Protein AF-D6XXF6-F1 (afdb_monomer)

Nearest PDB structures (foldseek):
  3ja6-assembly1_H  TM=4.558E-01  e=3.698E+00  Escherichia coli
  5gox-assembly1_B  TM=2.975E-01  e=4.922E+00  Homo sapiens

Secondary structure (DSSP, 8-state):
-HHHHHHHHHHHHHHHHHHHHHHHHHHHHHHHHHHTTGGGGGTT-HHHHHHHHHHHHHHHHHHHHHHIIIII-SSSGGGGT--PPPHHHHHHHHHHHHHHHHHHHHHHHHHHHHH-

pLDDT: mean 86.95, std 8.61, range [58.47, 96.62]

Mean predicted aligned error: 5.63 Å

Solvent-accessible surface area (backbone atoms only — not comparable to full-atom values): 6266 Å² total; per-residue (Å²): 110,72,66,58,54,42,42,52,52,51,50,51,50,52,51,51,52,51,48,52,51,50,51,57,45,48,54,54,50,50,56,56,34,55,75,67,61,35,74,63,59,40,64,97,34,66,68,60,49,51,51,30,53,49,29,37,52,54,12,52,51,38,44,51,51,50,45,39,44,65,69,66,58,79,74,58,64,62,52,80,80,52,69,60,69,55,70,68,59,45,52,50,41,45,49,52,16,51,47,30,36,51,50,22,49,50,54,51,52,50,34,45,72,76,72,108

Radius of gyration: 17.66 Å; Cα contacts (8 Å, |Δi|>4): 77; chains: 1; bounding box: 37×26×56 Å

Sequence (116 aa):
MKDTVLFTVELLRIILILFAALVGYSLLNTFVMDFFGGLDVFEGNDFFRTWFFLLQTLGILGLVTVLYRNKLKKSGWMAKYQGPLQARTVWWIVRISLAAIVASYGIFFGLVVFSG

Organism: Bacillus selenitireducens (strain ATCC 700615 / DSM 15326 / MLS10) (NCBI:txid439292)

Foldseek 3Di:
DVQVVLVVVLVVVLVVLLVVLVVVVVVVVQVVQVVLPHPCLCVPPVVLVVLLVVLQSLLSVLVSVLCCQAPVPPDTDCCVVHHHDDPVVSVVSNVSSVVSNVVSVVSSVVSSVVVD

Structure (mmCIF, N/CA/C/O backbone):
data_AF-D6XXF6-F1
#
_entry.id   AF-D6XXF6-F1
#
loop_
_atom_site.group_PDB
_atom_site.id
_atom_site.type_symbol
_atom_site.label_atom_id
_atom_site.label_alt_id
_atom_site.label_comp_id
_atom_site.label_asym_id
_atom_site.label_entity_id
_atom_site.label_seq_id
_at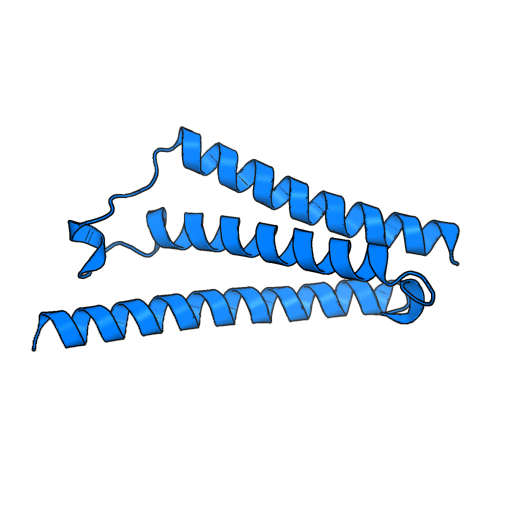om_site.pdbx_PDB_ins_code
_atom_site.Cartn_x
_atom_site.Cartn_y
_atom_site.Cartn_z
_atom_site.occupancy
_atom_site.B_iso_or_equiv
_atom_site.auth_seq_id
_atom_site.auth_comp_id
_atom_site.auth_asym_id
_atom_site.auth_atom_id
_atom_site.pdbx_PDB_model_num
ATOM 1 N N . MET A 1 1 ? -6.636 -10.321 33.139 1.00 61.69 1 MET A N 1
ATOM 2 C CA . MET A 1 1 ? -6.793 -11.474 32.218 1.00 61.69 1 MET A CA 1
ATOM 3 C C . MET A 1 1 ? -7.780 -11.205 31.082 1.00 61.69 1 MET A C 1
ATOM 5 O O . MET A 1 1 ? -7.395 -11.407 29.941 1.00 61.69 1 MET A O 1
ATOM 9 N N . LYS A 1 2 ? -9.010 -10.719 31.340 1.00 69.00 2 LYS A N 1
ATOM 10 C CA . LY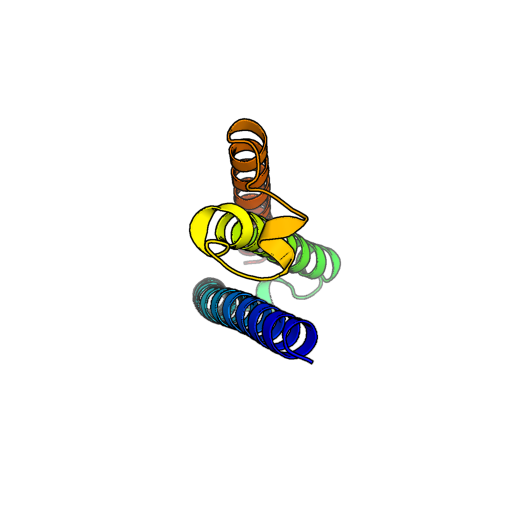S A 1 2 ? -9.990 -10.415 30.270 1.00 69.00 2 LYS A CA 1
ATOM 11 C C . LYS A 1 2 ? -9.475 -9.399 29.234 1.00 69.00 2 LYS A C 1
ATOM 13 O O . LYS A 1 2 ? -9.640 -9.626 28.041 1.00 69.00 2 LYS A O 1
ATOM 18 N N . ASP A 1 3 ? -8.790 -8.343 29.676 1.00 71.94 3 ASP A N 1
ATOM 19 C CA . ASP A 1 3 ? -8.235 -7.326 28.768 1.00 71.94 3 ASP A CA 1
ATOM 20 C C . ASP A 1 3 ? -7.067 -7.847 27.921 1.00 71.94 3 ASP A C 1
ATOM 22 O O . ASP A 1 3 ? -6.965 -7.507 26.749 1.00 71.94 3 ASP A O 1
ATOM 26 N N . THR A 1 4 ? -6.232 -8.733 28.475 1.00 80.06 4 THR A N 1
ATOM 27 C CA . THR A 1 4 ? -5.127 -9.373 27.745 1.00 80.06 4 THR A CA 1
ATOM 28 C C . THR A 1 4 ? -5.653 -10.234 26.599 1.00 80.06 4 THR A C 1
ATOM 30 O O . THR A 1 4 ? -5.166 -10.125 25.483 1.00 80.06 4 THR A O 1
ATOM 33 N N . VAL A 1 5 ? -6.696 -11.036 26.845 1.00 83.06 5 VAL A N 1
ATOM 34 C CA . VAL A 1 5 ? -7.316 -11.881 25.810 1.00 83.06 5 VAL A CA 1
ATOM 35 C C . VAL A 1 5 ? -7.975 -11.025 24.725 1.00 83.06 5 VAL A C 1
ATOM 37 O O . VAL A 1 5 ? -7.786 -11.289 23.540 1.00 83.06 5 VAL A O 1
ATOM 40 N N . LEU A 1 6 ? -8.700 -9.967 25.108 1.00 80.50 6 LEU A N 1
ATOM 41 C CA . LEU A 1 6 ? -9.299 -9.020 24.158 1.00 80.50 6 LEU A CA 1
ATOM 42 C C . LEU A 1 6 ? -8.241 -8.330 23.289 1.00 80.50 6 LEU A C 1
ATOM 44 O O . LEU A 1 6 ? -8.428 -8.219 22.078 1.00 80.50 6 LEU A O 1
ATOM 48 N N . PHE A 1 7 ? -7.127 -7.912 23.892 1.00 81.19 7 PHE A N 1
ATOM 49 C CA . PHE A 1 7 ? -6.001 -7.320 23.178 1.00 81.19 7 PHE A CA 1
ATOM 50 C C . PHE A 1 7 ? -5.363 -8.310 22.195 1.00 81.19 7 PHE A C 1
ATOM 52 O O . PHE A 1 7 ? -5.184 -7.975 21.026 1.00 81.19 7 PHE A O 1
ATOM 59 N N . THR A 1 8 ? -5.070 -9.540 22.629 1.00 85.69 8 THR A N 1
ATOM 60 C CA . THR A 1 8 ? -4.477 -10.571 21.763 1.00 85.69 8 THR A CA 1
ATOM 61 C C . THR A 1 8 ? -5.379 -10.894 20.571 1.00 85.69 8 THR A C 1
ATOM 63 O O . THR A 1 8 ? -4.889 -11.015 19.450 1.00 85.69 8 THR A O 1
ATOM 66 N N . VAL A 1 9 ? -6.696 -10.977 20.777 1.00 86.81 9 VAL A N 1
ATOM 67 C CA . VAL A 1 9 ? -7.662 -11.218 19.693 1.00 86.81 9 VAL A CA 1
ATOM 68 C C . VAL A 1 9 ? -7.732 -10.035 18.720 1.00 86.81 9 VAL A C 1
ATOM 70 O O . VAL A 1 9 ? -7.778 -10.250 17.508 1.00 86.81 9 VAL A O 1
ATOM 73 N N . GLU A 1 10 ? -7.722 -8.791 19.211 1.00 82.69 10 GLU A N 1
ATOM 74 C CA . GLU A 1 10 ? -7.657 -7.605 18.341 1.00 82.69 10 GLU A CA 1
ATOM 75 C C . GLU A 1 10 ? -6.361 -7.567 17.528 1.00 82.69 10 GLU A C 1
ATOM 77 O O . GLU A 1 10 ? -6.405 -7.311 16.324 1.00 82.69 10 GLU A O 1
ATOM 82 N N . LEU A 1 11 ? -5.222 -7.859 18.159 1.00 85.06 11 LEU A N 1
ATOM 83 C CA . LEU A 1 11 ? -3.927 -7.899 17.490 1.00 85.06 11 LEU A CA 1
ATOM 84 C C . LEU A 1 11 ? -3.908 -8.967 16.391 1.00 85.06 11 LEU A C 1
ATOM 86 O O . LEU A 1 11 ? -3.546 -8.664 15.255 1.00 85.06 11 LEU A O 1
ATOM 90 N N . LEU A 1 12 ? -4.371 -10.183 16.697 1.00 89.31 12 LEU A N 1
ATOM 91 C CA . LEU A 1 12 ? -4.489 -11.264 15.717 1.00 89.31 12 LEU A CA 1
ATOM 92 C C . LEU A 1 12 ? -5.378 -10.845 14.540 1.00 89.31 12 LEU A C 1
ATOM 94 O O . LEU A 1 12 ? -5.030 -11.073 13.385 1.00 89.31 12 LEU A O 1
ATOM 98 N N . ARG A 1 13 ? -6.506 -10.179 14.814 1.00 86.62 13 ARG A N 1
ATOM 99 C CA . ARG A 1 13 ? -7.406 -9.671 13.773 1.00 86.62 13 ARG A CA 1
ATOM 100 C C . ARG A 1 13 ? -6.709 -8.646 12.876 1.00 86.62 13 ARG A C 1
ATOM 102 O O . ARG A 1 13 ? -6.838 -8.750 11.660 1.00 86.62 13 ARG A O 1
ATOM 109 N N . ILE A 1 14 ? -5.979 -7.682 13.446 1.00 85.75 14 ILE A N 1
ATOM 110 C CA . ILE A 1 14 ? -5.200 -6.694 12.675 1.00 85.75 14 ILE A CA 1
ATOM 111 C C . ILE A 1 14 ? -4.186 -7.403 11.780 1.00 85.75 14 ILE A C 1
ATOM 113 O O . ILE A 1 14 ? -4.126 -7.111 10.587 1.00 85.75 14 ILE A O 1
ATOM 117 N N . ILE A 1 15 ? -3.428 -8.344 12.349 1.00 88.50 15 ILE A N 1
ATOM 118 C CA . ILE A 1 15 ? -2.413 -9.112 11.625 1.00 88.50 15 ILE A CA 1
ATOM 119 C C . ILE A 1 15 ? -3.055 -9.878 10.468 1.00 88.50 15 ILE A C 1
ATOM 121 O O . ILE A 1 15 ? -2.554 -9.801 9.354 1.00 88.50 15 ILE A O 1
ATOM 125 N N . LEU A 1 16 ? -4.187 -10.550 10.690 1.00 90.31 16 LEU A N 1
ATOM 126 C CA . LEU A 1 16 ? -4.889 -11.293 9.641 1.00 90.31 16 LEU A CA 1
ATOM 127 C C . LEU A 1 16 ? -5.437 -10.384 8.534 1.00 90.31 16 LEU A C 1
ATOM 129 O O . LEU A 1 16 ? -5.351 -10.743 7.364 1.00 90.31 16 LEU A O 1
ATOM 133 N N . ILE A 1 17 ? -5.971 -9.207 8.874 1.00 88.50 17 ILE A N 1
ATOM 134 C CA . ILE A 1 17 ? -6.447 -8.234 7.876 1.00 88.50 17 ILE A CA 1
ATOM 135 C C . ILE A 1 17 ? -5.277 -7.702 7.049 1.00 88.50 17 ILE A C 1
ATOM 137 O O . ILE A 1 17 ? -5.375 -7.643 5.826 1.00 88.50 17 ILE A O 1
ATOM 141 N N . LEU A 1 18 ? -4.177 -7.322 7.707 1.00 88.31 18 LEU A N 1
ATOM 142 C CA . LEU A 1 18 ? -2.959 -6.880 7.031 1.00 88.31 18 LEU A CA 1
ATOM 143 C C . LEU A 1 18 ? -2.410 -7.983 6.134 1.00 88.31 18 LEU A C 1
ATOM 145 O O . LEU A 1 18 ? -2.121 -7.723 4.974 1.00 88.31 18 LEU A O 1
ATOM 149 N N . PHE A 1 19 ? -2.324 -9.210 6.642 1.00 90.75 19 PHE A N 1
ATOM 150 C CA . PHE A 1 19 ? -1.860 -10.364 5.886 1.00 90.75 19 PHE A CA 1
ATOM 151 C C . PHE A 1 19 ? -2.734 -10.610 4.654 1.00 90.75 19 PHE A C 1
ATOM 153 O O . PHE A 1 19 ? -2.213 -10.661 3.547 1.00 90.75 19 PHE A O 1
ATOM 160 N N . ALA A 1 20 ? -4.058 -10.676 4.811 1.00 91.06 20 ALA A N 1
ATOM 161 C CA . ALA A 1 20 ? -4.977 -10.872 3.692 1.00 91.06 20 ALA A CA 1
ATOM 162 C C . ALA A 1 20 ? -4.884 -9.739 2.655 1.00 91.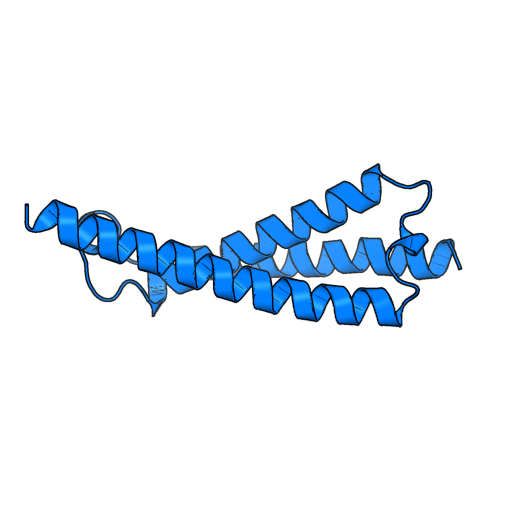06 20 ALA A C 1
ATOM 164 O O . ALA A 1 20 ? -4.883 -10.005 1.454 1.00 91.06 20 ALA A O 1
ATOM 165 N N . ALA A 1 21 ? -4.764 -8.485 3.105 1.00 89.69 21 ALA A N 1
ATOM 166 C CA . ALA A 1 21 ? -4.602 -7.338 2.218 1.00 89.69 21 ALA A CA 1
ATOM 167 C C . ALA A 1 21 ? -3.270 -7.383 1.457 1.00 89.69 21 ALA A C 1
ATOM 169 O O . ALA A 1 21 ? -3.259 -7.159 0.251 1.00 89.69 21 ALA A O 1
ATOM 170 N N . LEU A 1 22 ? -2.166 -7.703 2.137 1.00 89.31 22 LEU A N 1
ATOM 171 C CA . LEU A 1 22 ? -0.840 -7.812 1.530 1.00 89.31 22 LEU A CA 1
ATOM 172 C C . LEU A 1 22 ? -0.741 -9.005 0.578 1.00 89.31 22 LEU A C 1
ATOM 174 O O . LEU A 1 22 ? -0.151 -8.865 -0.484 1.00 89.31 22 LEU A O 1
ATOM 178 N N . VAL A 1 23 ? -1.344 -10.149 0.910 1.00 91.50 23 VAL A N 1
ATOM 179 C CA . VAL A 1 23 ? -1.396 -11.318 0.019 1.00 91.50 23 VAL A CA 1
ATOM 180 C C . VAL A 1 23 ? -2.231 -11.010 -1.216 1.00 91.50 23 VAL A C 1
ATOM 182 O O . VAL A 1 23 ? -1.749 -11.191 -2.331 1.00 91.50 23 VAL A O 1
ATOM 185 N N . GLY A 1 24 ? -3.454 -10.498 -1.041 1.00 90.62 24 GLY A N 1
ATOM 186 C CA . GLY A 1 24 ? -4.308 -10.128 -2.171 1.00 90.62 24 GLY A CA 1
ATOM 187 C C . GLY A 1 24 ? -3.637 -9.088 -3.068 1.00 90.62 24 GLY A C 1
ATOM 188 O O . GLY A 1 24 ? -3.663 -9.206 -4.290 1.00 90.62 24 GLY A O 1
ATOM 189 N N . TYR A 1 25 ? -2.957 -8.120 -2.455 1.00 89.50 25 TYR A N 1
ATOM 190 C CA . TYR A 1 25 ? -2.146 -7.153 -3.172 1.00 89.50 25 TYR A CA 1
ATOM 191 C C . TYR A 1 25 ? -0.971 -7.792 -3.917 1.00 89.50 25 TYR A C 1
ATOM 193 O O . TYR A 1 25 ? -0.776 -7.505 -5.091 1.00 89.50 25 TYR A O 1
ATOM 201 N N . SER A 1 26 ? -0.194 -8.650 -3.253 1.00 88.88 26 SER A N 1
ATOM 202 C CA . SER A 1 26 ? 0.969 -9.308 -3.846 1.00 88.88 26 SER A CA 1
ATOM 203 C C . SER A 1 26 ? 0.568 -10.118 -5.069 1.00 88.88 26 SER A C 1
ATOM 205 O O . SER A 1 26 ? 1.253 -10.034 -6.078 1.00 88.88 26 SER A O 1
ATOM 207 N N . LEU A 1 27 ? -0.551 -10.845 -5.004 1.00 92.50 27 LEU A N 1
ATOM 208 C CA . LEU A 1 27 ? -1.070 -11.599 -6.143 1.00 92.50 27 LEU A CA 1
ATOM 209 C C . LEU A 1 27 ? -1.394 -10.670 -7.316 1.00 92.50 27 LEU A C 1
ATOM 211 O O . LEU A 1 27 ? -0.921 -10.907 -8.422 1.00 92.50 27 LEU A O 1
ATOM 215 N N . LEU A 1 28 ? -2.143 -9.588 -7.074 1.00 89.50 28 LEU A N 1
ATOM 216 C CA . LEU A 1 28 ? -2.449 -8.597 -8.113 1.00 89.50 28 LEU A CA 1
ATOM 217 C C . LEU A 1 28 ? -1.177 -7.981 -8.706 1.00 89.50 28 LEU A C 1
ATOM 219 O O . LEU A 1 28 ? -1.067 -7.861 -9.921 1.00 89.50 28 LEU A O 1
ATOM 223 N N . ASN A 1 29 ? -0.217 -7.617 -7.857 1.00 89.50 29 ASN A N 1
ATOM 224 C CA . ASN A 1 29 ? 1.036 -6.996 -8.273 1.00 89.50 29 ASN A CA 1
ATOM 225 C C . ASN A 1 29 ? 1.883 -7.953 -9.122 1.00 89.50 29 ASN A C 1
ATOM 227 O O . ASN A 1 29 ? 2.398 -7.542 -10.154 1.00 89.50 29 ASN A O 1
ATOM 231 N N . THR A 1 30 ? 1.971 -9.229 -8.732 1.00 90.06 30 THR A N 1
ATOM 232 C CA . THR A 1 30 ? 2.645 -10.273 -9.516 1.00 90.06 30 THR A CA 1
ATOM 233 C C . THR A 1 30 ? 1.989 -10.441 -10.882 1.00 90.06 30 THR A C 1
ATOM 235 O O . THR A 1 30 ? 2.689 -10.377 -11.885 1.00 90.06 30 THR A O 1
ATOM 238 N N . PHE A 1 31 ? 0.656 -10.545 -10.954 1.00 91.12 31 PHE A N 1
ATOM 239 C CA . PHE A 1 31 ? -0.039 -10.645 -12.244 1.00 91.12 31 PHE A CA 1
ATOM 240 C C . PHE A 1 31 ? 0.225 -9.443 -13.155 1.00 91.12 31 PHE A C 1
ATOM 242 O O . PHE A 1 31 ? 0.412 -9.617 -14.357 1.00 91.12 31 PHE A O 1
ATOM 249 N N . VAL A 1 32 ? 0.238 -8.227 -12.599 1.00 88.31 32 VAL A N 1
ATOM 250 C CA . VAL A 1 32 ? 0.549 -7.019 -13.373 1.00 88.31 32 VAL A CA 1
ATOM 251 C C . VAL A 1 32 ? 1.998 -7.049 -13.854 1.00 88.31 32 VAL A C 1
ATOM 253 O O . VAL A 1 32 ? 2.236 -6.811 -15.031 1.00 88.31 32 VAL A O 1
ATOM 256 N N . MET A 1 33 ? 2.961 -7.361 -12.986 1.00 89.44 33 MET A N 1
ATOM 257 C CA . MET A 1 33 ? 4.372 -7.416 -13.376 1.00 89.44 33 MET A CA 1
ATOM 258 C C . MET A 1 33 ? 4.631 -8.450 -14.464 1.00 89.44 33 MET A C 1
ATOM 260 O O . MET A 1 33 ? 5.223 -8.111 -15.484 1.00 89.44 33 MET A O 1
ATOM 264 N N . ASP A 1 34 ? 4.159 -9.681 -14.271 1.00 89.56 34 ASP A N 1
ATOM 265 C CA . ASP A 1 34 ? 4.394 -10.787 -15.202 1.00 89.56 34 ASP A CA 1
ATOM 266 C C . ASP A 1 34 ? 3.833 -10.479 -16.595 1.00 89.56 34 ASP A C 1
ATOM 268 O O . ASP A 1 34 ? 4.443 -10.825 -17.604 1.00 89.56 34 ASP A O 1
ATOM 272 N N . PHE A 1 35 ? 2.709 -9.759 -16.668 1.00 88.56 35 PHE A N 1
ATOM 273 C CA . PHE A 1 35 ? 2.121 -9.335 -17.939 1.00 88.56 35 PHE A CA 1
ATOM 274 C C . PHE A 1 35 ? 3.010 -8.355 -18.728 1.00 88.56 35 PHE A C 1
ATOM 276 O O . PHE A 1 35 ? 2.957 -8.339 -19.956 1.00 88.56 35 PHE A O 1
ATOM 283 N N . PHE A 1 36 ? 3.831 -7.550 -18.048 1.00 87.19 36 PHE A N 1
ATOM 284 C CA . PHE A 1 36 ? 4.660 -6.500 -18.655 1.00 87.19 36 PHE A CA 1
ATOM 285 C C . PHE A 1 36 ? 6.163 -6.833 -18.699 1.00 87.19 36 PHE A C 1
ATOM 287 O O . PHE A 1 36 ? 6.975 -5.931 -18.881 1.00 87.19 36 PHE A O 1
ATOM 294 N N . GLY A 1 37 ? 6.543 -8.108 -18.558 1.00 81.50 37 GLY A N 1
ATOM 295 C CA . GLY A 1 37 ? 7.947 -8.546 -18.642 1.00 81.50 37 GLY A CA 1
ATOM 296 C C . GLY A 1 37 ? 8.601 -8.879 -17.297 1.00 81.50 37 GLY A C 1
ATOM 297 O O . GLY A 1 37 ? 9.798 -9.132 -17.242 1.00 81.50 37 GLY A O 1
ATOM 298 N N . GLY A 1 38 ? 7.826 -8.920 -16.213 1.00 85.62 38 GLY A N 1
ATOM 299 C CA . GLY A 1 38 ? 8.273 -9.413 -14.913 1.00 85.62 38 GLY A CA 1
ATOM 300 C C . GLY A 1 38 ? 9.192 -8.451 -14.158 1.00 85.62 38 GLY A C 1
ATOM 301 O O . GLY A 1 38 ? 9.149 -7.231 -14.323 1.00 85.62 38 GLY A O 1
ATOM 302 N N . LEU A 1 39 ? 10.013 -9.012 -13.265 1.00 83.25 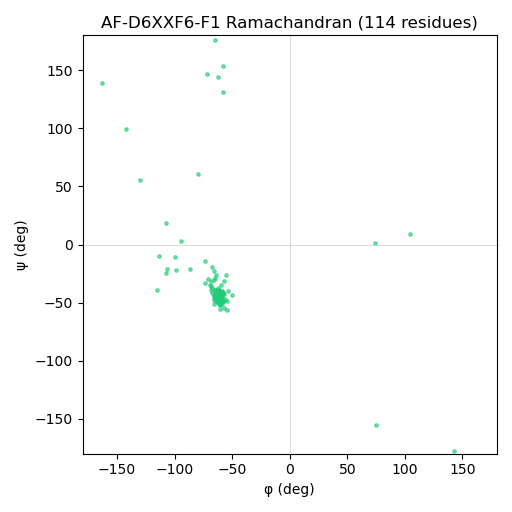39 LEU A N 1
ATOM 303 C CA . LEU A 1 39 ? 10.974 -8.243 -12.465 1.00 83.25 39 LEU A CA 1
ATOM 304 C C . LEU A 1 39 ? 12.185 -7.761 -13.271 1.00 83.25 39 LEU A C 1
ATOM 306 O O . LEU A 1 39 ? 12.886 -6.865 -12.800 1.00 83.25 39 LEU A O 1
ATOM 310 N N . ASP A 1 40 ? 12.393 -8.302 -14.469 1.00 85.19 40 ASP A N 1
ATOM 311 C CA . ASP A 1 40 ? 13.510 -7.950 -15.350 1.00 85.19 40 ASP A CA 1
ATOM 312 C C . ASP A 1 40 ? 13.407 -6.493 -15.833 1.00 85.19 40 ASP A C 1
ATOM 314 O O . ASP A 1 40 ? 14.414 -5.837 -16.068 1.00 85.19 40 ASP A O 1
ATOM 318 N N . VAL A 1 41 ? 12.201 -5.911 -15.827 1.00 86.19 41 VAL A N 1
ATOM 319 C CA . VAL A 1 41 ? 11.959 -4.471 -16.057 1.00 86.19 41 VAL A CA 1
ATOM 320 C C . VAL A 1 41 ? 12.754 -3.576 -15.091 1.00 86.19 41 VAL A C 1
ATOM 322 O O . VAL A 1 41 ? 13.052 -2.419 -15.386 1.00 86.19 41 VAL A O 1
ATOM 325 N N . PHE A 1 42 ? 13.094 -4.090 -13.907 1.00 87.81 42 PHE A N 1
ATOM 326 C CA . PHE A 1 42 ? 13.893 -3.370 -12.917 1.00 87.81 42 PHE A CA 1
ATOM 327 C C . PHE A 1 42 ? 15.394 -3.677 -12.996 1.00 87.81 42 PHE A C 1
ATOM 329 O O . PHE A 1 42 ? 16.149 -3.175 -12.155 1.00 87.81 42 PHE A O 1
ATOM 336 N N . GLU A 1 43 ? 15.844 -4.488 -13.954 1.00 86.19 43 GLU A N 1
ATOM 337 C CA . GLU A 1 43 ? 17.252 -4.844 -14.092 1.00 86.19 43 GLU A CA 1
ATOM 338 C C . GLU A 1 43 ? 18.112 -3.579 -14.274 1.00 86.19 43 GLU A C 1
ATOM 340 O O . GLU A 1 43 ? 17.780 -2.649 -15.012 1.00 86.19 43 GLU A O 1
ATOM 345 N N . GLY A 1 44 ? 19.189 -3.483 -13.489 1.00 84.19 44 GLY A N 1
ATOM 346 C CA . GLY A 1 44 ? 20.065 -2.308 -13.460 1.00 84.19 44 GLY A CA 1
ATOM 347 C C . GLY A 1 44 ? 19.501 -1.067 -12.747 1.00 84.19 44 GLY A C 1
ATOM 348 O O . GLY A 1 44 ? 20.197 -0.056 -12.679 1.00 84.19 44 GLY A O 1
ATOM 349 N N . ASN A 1 45 ? 18.286 -1.119 -12.181 1.00 88.31 45 ASN A N 1
ATOM 350 C CA . ASN A 1 45 ? 17.591 0.038 -11.599 1.00 88.31 45 ASN A CA 1
ATOM 351 C C . ASN A 1 45 ? 17.047 -0.212 -10.172 1.00 88.31 45 ASN A C 1
ATOM 353 O O . ASN A 1 45 ? 15.871 0.032 -9.871 1.00 88.31 45 ASN A O 1
ATOM 357 N N . ASP A 1 46 ? 17.920 -0.626 -9.245 1.00 89.31 46 ASP A N 1
ATOM 358 C CA . ASP A 1 46 ? 17.563 -0.940 -7.845 1.00 89.31 46 ASP A CA 1
ATOM 359 C C . ASP A 1 46 ? 16.883 0.216 -7.092 1.00 89.31 46 ASP A C 1
ATOM 361 O O . ASP A 1 46 ? 16.020 0.001 -6.231 1.00 89.31 46 ASP A O 1
ATOM 365 N N . PHE A 1 47 ? 17.236 1.459 -7.430 1.00 91.94 47 PHE A N 1
ATOM 366 C CA . PHE A 1 47 ? 16.607 2.647 -6.857 1.00 91.94 47 PHE A CA 1
ATOM 367 C C . PHE A 1 47 ? 15.109 2.693 -7.180 1.00 91.94 47 PHE A C 1
ATOM 369 O O . PHE A 1 47 ? 14.280 2.814 -6.275 1.00 91.94 47 PHE A O 1
ATOM 376 N N . PHE A 1 48 ? 14.746 2.540 -8.456 1.00 91.50 48 PHE A N 1
ATOM 377 C CA . PHE A 1 48 ? 13.348 2.556 -8.883 1.00 91.50 48 PHE A CA 1
ATOM 378 C C . PHE A 1 48 ? 12.581 1.346 -8.363 1.00 91.50 48 PHE A C 1
ATOM 380 O O . PHE A 1 48 ? 11.444 1.506 -7.918 1.00 91.50 48 PHE A O 1
ATOM 387 N N . ARG A 1 49 ? 13.218 0.170 -8.318 1.00 91.31 49 ARG A N 1
ATOM 388 C CA . ARG A 1 49 ? 12.649 -1.032 -7.693 1.00 91.31 49 ARG A CA 1
ATOM 389 C C . ARG A 1 49 ? 12.272 -0.783 -6.233 1.00 91.31 49 ARG A C 1
ATOM 391 O O . ARG A 1 49 ? 11.166 -1.108 -5.803 1.00 91.31 49 ARG A O 1
ATOM 398 N N . THR A 1 50 ? 13.170 -0.169 -5.469 1.00 93.31 50 THR A N 1
ATOM 399 C CA . THR A 1 50 ? 12.945 0.121 -4.047 1.00 93.31 50 THR A CA 1
ATOM 400 C C . THR A 1 50 ? 11.793 1.106 -3.855 1.00 93.31 50 THR A C 1
ATOM 402 O O . THR A 1 50 ? 10.886 0.853 -3.059 1.00 93.31 50 THR A O 1
ATOM 405 N N . TRP A 1 51 ? 11.781 2.205 -4.615 1.00 93.69 51 TRP A N 1
ATOM 406 C CA . TRP A 1 51 ? 10.706 3.199 -4.550 1.00 93.69 51 TRP A CA 1
ATOM 407 C C . TRP A 1 51 ? 9.353 2.644 -4.973 1.00 93.69 51 TRP A C 1
ATOM 409 O O . TRP A 1 51 ? 8.347 2.950 -4.331 1.00 93.69 51 TRP A O 1
ATOM 419 N N . PHE A 1 52 ? 9.337 1.797 -5.999 1.00 93.31 52 PHE A N 1
ATOM 420 C CA . PHE A 1 52 ? 8.148 1.084 -6.432 1.00 93.31 52 PHE A CA 1
ATOM 421 C C . PHE A 1 52 ? 7.523 0.310 -5.260 1.00 93.31 52 PHE A C 1
ATOM 423 O O . PHE A 1 52 ? 6.383 0.586 -4.883 1.00 93.31 52 PHE A O 1
ATOM 430 N N . PHE A 1 53 ? 8.279 -0.574 -4.601 1.00 91.19 53 PHE A N 1
ATOM 431 C CA . PHE A 1 53 ? 7.736 -1.378 -3.499 1.00 91.19 53 PHE A CA 1
AT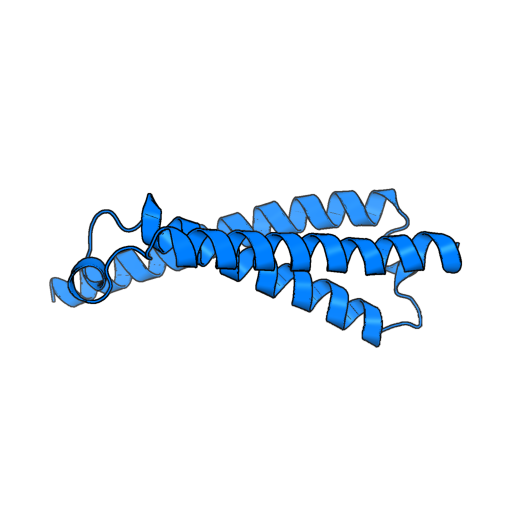OM 432 C C . PHE A 1 53 ? 7.397 -0.545 -2.256 1.00 91.19 53 PHE A C 1
ATOM 434 O O . PHE A 1 53 ? 6.397 -0.821 -1.586 1.00 91.19 53 PHE A O 1
ATOM 441 N N . LEU A 1 54 ? 8.184 0.492 -1.947 1.00 94.06 54 LEU A N 1
ATOM 442 C CA . LEU A 1 54 ? 7.916 1.381 -0.812 1.00 94.06 54 LEU A CA 1
ATOM 443 C C . LEU A 1 54 ? 6.601 2.143 -0.978 1.00 94.06 54 LEU A C 1
ATOM 445 O O . LEU A 1 54 ? 5.782 2.150 -0.057 1.00 94.06 54 LEU A O 1
ATOM 449 N N . LEU A 1 55 ? 6.374 2.755 -2.142 1.00 94.94 55 LEU A N 1
ATOM 450 C CA . LEU A 1 55 ? 5.151 3.512 -2.413 1.00 94.94 55 LEU A CA 1
ATOM 451 C C . LEU A 1 55 ? 3.913 2.614 -2.352 1.00 94.94 55 LEU A C 1
ATOM 453 O O . LEU A 1 55 ? 2.897 3.001 -1.772 1.00 94.94 55 LEU A O 1
ATOM 457 N N . GLN A 1 56 ? 4.022 1.392 -2.872 1.00 92.44 56 GLN A N 1
ATOM 458 C CA . GLN A 1 56 ? 2.958 0.393 -2.787 1.00 92.44 56 GLN A CA 1
ATOM 459 C C . GLN A 1 56 ? 2.667 -0.007 -1.346 1.00 92.44 56 GLN A C 1
ATOM 461 O O . GLN A 1 56 ? 1.518 0.050 -0.904 1.00 92.44 56 GLN A O 1
ATOM 466 N N . THR A 1 57 ? 3.710 -0.340 -0.586 1.00 92.56 57 THR A N 1
ATOM 467 C CA . THR A 1 57 ? 3.584 -0.757 0.813 1.00 92.56 57 THR A CA 1
ATOM 468 C C . THR A 1 57 ? 2.945 0.342 1.658 1.00 92.56 57 THR A C 1
ATOM 470 O O . THR A 1 57 ? 1.971 0.089 2.370 1.00 92.56 57 THR A O 1
ATOM 473 N N . LEU A 1 58 ? 3.424 1.583 1.540 1.00 93.69 58 LEU A N 1
ATOM 474 C CA . LEU A 1 58 ? 2.851 2.736 2.241 1.00 93.69 58 LEU A CA 1
ATOM 475 C C . LEU A 1 58 ? 1.403 3.004 1.816 1.00 93.69 58 LEU A C 1
ATOM 477 O O . LEU A 1 58 ? 0.547 3.279 2.664 1.00 93.69 58 LEU A O 1
ATOM 481 N N . GLY A 1 59 ? 1.112 2.871 0.521 1.00 94.50 59 GLY A N 1
ATOM 482 C CA . GLY A 1 59 ? -0.236 2.990 -0.018 1.00 94.50 59 GLY A CA 1
ATOM 483 C C . GLY A 1 59 ? -1.204 2.007 0.635 1.00 94.50 59 GLY A C 1
ATOM 484 O O . GLY A 1 59 ? -2.209 2.425 1.220 1.00 94.50 59 GLY A O 1
ATOM 485 N N . ILE A 1 60 ? -0.869 0.716 0.618 1.00 93.50 60 ILE A N 1
ATOM 486 C CA . ILE A 1 60 ? -1.689 -0.356 1.200 1.00 93.50 60 ILE A CA 1
ATOM 487 C C . ILE A 1 60 ? -1.843 -0.166 2.705 1.00 93.50 60 ILE A C 1
ATOM 489 O O . ILE A 1 60 ? -2.959 -0.257 3.216 1.00 93.50 60 ILE A O 1
ATOM 493 N N . LEU A 1 61 ? -0.758 0.142 3.420 1.00 92.81 61 LEU A N 1
ATOM 494 C CA . LEU A 1 61 ? -0.805 0.369 4.864 1.00 92.81 61 LEU A CA 1
ATOM 495 C C . LEU A 1 61 ? -1.765 1.504 5.225 1.00 92.81 61 LEU A C 1
ATOM 497 O O . LEU A 1 61 ? -2.550 1.365 6.168 1.00 92.81 61 LEU A O 1
ATOM 501 N N . GLY A 1 62 ? -1.765 2.600 4.464 1.00 93.12 62 GLY A N 1
ATOM 502 C CA . GLY A 1 62 ? -2.717 3.691 4.666 1.00 93.12 62 GLY A CA 1
ATOM 503 C C . GLY A 1 62 ? -4.171 3.265 4.424 1.00 93.12 62 GLY A C 1
ATOM 504 O O . GLY A 1 62 ? -5.037 3.548 5.261 1.00 93.12 62 GLY A O 1
ATOM 505 N N . LEU A 1 63 ? -4.446 2.507 3.355 1.00 93.19 63 LEU A N 1
ATOM 506 C CA . LEU A 1 63 ? -5.792 1.983 3.071 1.00 93.19 63 LEU A CA 1
ATOM 507 C C . LEU A 1 63 ? -6.269 1.012 4.155 1.00 93.19 63 LEU A C 1
ATOM 509 O O . LEU A 1 63 ? -7.387 1.153 4.661 1.00 93.19 63 LEU A O 1
ATOM 513 N N . VAL A 1 64 ? -5.418 0.068 4.563 1.00 91.62 64 VAL A N 1
ATOM 514 C CA . VAL A 1 64 ? -5.725 -0.889 5.632 1.00 91.62 64 VAL A CA 1
ATOM 515 C C . VAL A 1 64 ? -5.948 -0.162 6.954 1.00 91.62 64 VAL A C 1
ATOM 517 O O . VAL A 1 64 ? -6.887 -0.492 7.674 1.00 91.62 64 VAL A O 1
ATOM 520 N N . THR A 1 65 ? -5.165 0.874 7.256 1.00 90.56 65 THR A N 1
ATOM 521 C CA . THR A 1 65 ? -5.339 1.687 8.470 1.00 90.56 65 THR A CA 1
ATOM 522 C C . THR A 1 65 ? -6.710 2.358 8.498 1.00 90.56 65 THR A C 1
ATOM 524 O O . THR A 1 65 ? -7.414 2.301 9.511 1.00 90.56 65 THR A O 1
ATOM 527 N N . VAL A 1 66 ? -7.125 2.967 7.385 1.00 91.44 66 VAL A N 1
ATOM 528 C CA . VAL A 1 66 ? -8.447 3.596 7.256 1.00 91.44 66 VAL A CA 1
ATOM 529 C C . VAL A 1 66 ? -9.565 2.565 7.394 1.00 91.44 66 VAL A C 1
ATOM 531 O O . VAL A 1 66 ? -10.528 2.800 8.133 1.00 91.44 66 VAL A O 1
ATOM 534 N N . LEU A 1 67 ? -9.442 1.433 6.702 1.00 89.56 67 LEU A N 1
ATOM 535 C CA . LEU A 1 67 ? -10.430 0.360 6.711 1.00 89.56 67 LEU A CA 1
ATOM 536 C C . LEU A 1 67 ? -10.565 -0.248 8.111 1.00 89.56 67 LEU A C 1
ATOM 538 O O . LEU A 1 67 ? -11.676 -0.376 8.635 1.00 89.56 67 LEU A O 1
ATOM 542 N N . TYR A 1 68 ? -9.440 -0.533 8.764 1.00 86.62 68 TYR A N 1
ATOM 543 C CA . TYR A 1 68 ? -9.416 -1.055 10.120 1.00 86.62 68 TYR A CA 1
ATOM 544 C C . TYR A 1 68 ? -10.071 -0.076 11.098 1.00 86.62 68 TYR A C 1
ATOM 546 O O . TYR A 1 68 ? -11.054 -0.432 11.751 1.00 86.62 68 TYR A O 1
ATOM 554 N N . ARG A 1 69 ? -9.597 1.177 11.153 1.00 86.00 69 ARG A N 1
ATOM 555 C CA . ARG A 1 69 ? -10.051 2.163 12.149 1.00 86.00 69 ARG A CA 1
ATOM 556 C C . ARG A 1 69 ? -11.513 2.578 12.009 1.00 86.00 69 ARG A C 1
ATOM 558 O O . ARG A 1 69 ? -12.112 2.917 13.024 1.00 86.00 69 ARG A O 1
ATOM 565 N N . ASN A 1 70 ? -12.079 2.574 10.801 1.00 86.25 70 ASN A N 1
ATOM 566 C CA . ASN A 1 70 ? -13.438 3.088 10.573 1.00 86.25 70 ASN A CA 1
ATOM 567 C C . ASN A 1 70 ? -14.494 2.012 10.312 1.00 86.25 70 ASN A C 1
ATOM 569 O O . ASN A 1 70 ? -15.678 2.278 10.510 1.00 86.25 70 ASN A O 1
ATOM 573 N N . LYS A 1 71 ? -14.112 0.824 9.825 1.00 80.62 71 LYS A N 1
ATOM 574 C CA . LYS A 1 71 ? -15.080 -0.220 9.439 1.00 80.62 71 LYS A CA 1
ATOM 575 C C . LYS A 1 71 ? -14.983 -1.475 10.290 1.00 80.62 71 LYS A C 1
ATOM 577 O O . LYS A 1 71 ? -16.023 -2.047 10.611 1.00 80.62 71 LYS A O 1
ATOM 582 N N . LEU A 1 72 ? -13.775 -1.905 10.652 1.00 75.81 72 LEU A N 1
ATOM 583 C CA . LEU A 1 72 ? -13.566 -3.182 11.349 1.00 75.81 72 LEU A CA 1
ATOM 584 C C . LEU A 1 72 ? -13.408 -3.031 12.862 1.00 75.81 72 LEU A C 1
ATOM 586 O O . LEU A 1 72 ? -13.710 -3.959 13.615 1.00 75.81 72 LEU A O 1
ATOM 590 N N . LYS A 1 73 ? -13.023 -1.843 13.325 1.00 72.50 73 LYS A N 1
ATOM 591 C CA . LYS A 1 73 ? -12.946 -1.490 14.742 1.00 72.50 73 LYS A CA 1
ATOM 592 C C . LYS A 1 73 ? -14.326 -1.138 15.316 1.00 72.50 73 LYS A C 1
ATOM 594 O O . LYS A 1 73 ? -14.566 -0.019 15.755 1.00 72.50 73 LYS A O 1
ATOM 599 N N . LYS A 1 74 ? -15.255 -2.097 15.277 1.00 62.50 74 LYS A N 1
ATOM 600 C CA . LYS A 1 74 ? -16.611 -1.952 15.846 1.00 62.50 74 LYS A CA 1
ATOM 601 C C . LYS A 1 74 ? -16.683 -2.311 17.334 1.00 62.50 74 LYS A C 1
ATOM 603 O O . LYS A 1 74 ? -17.607 -1.889 18.016 1.00 62.50 74 LYS A O 1
ATOM 608 N N . SER A 1 75 ? -15.722 -3.086 17.837 1.00 60.59 75 SER A N 1
ATOM 609 C CA . SER A 1 75 ? -15.696 -3.573 19.220 1.00 60.59 75 SER A CA 1
ATOM 610 C C . SER A 1 75 ? -14.298 -4.066 19.603 1.00 60.59 75 SER A C 1
ATOM 612 O O . SER A 1 75 ? -13.689 -4.786 18.810 1.00 60.59 75 SER A O 1
ATOM 614 N N . GLY A 1 76 ? -13.850 -3.756 20.822 1.00 62.44 76 GLY A N 1
ATOM 615 C CA . GLY A 1 76 ? -12.650 -4.321 21.449 1.00 62.44 76 GLY A CA 1
ATOM 616 C C . GLY A 1 76 ? -11.862 -3.298 22.282 1.00 62.44 76 GLY A C 1
ATOM 617 O O . GLY A 1 76 ? -12.321 -2.169 22.478 1.00 62.44 76 GLY A O 1
ATOM 618 N N . TRP A 1 77 ? -10.730 -3.710 22.861 1.00 67.06 77 TRP A N 1
ATOM 619 C CA . TRP A 1 77 ? -9.988 -2.927 23.859 1.00 67.06 77 TRP A CA 1
ATOM 620 C C . TRP A 1 77 ? -9.511 -1.581 23.299 1.00 67.06 77 TRP A C 1
ATOM 622 O O . TRP A 1 77 ? -9.732 -0.535 23.916 1.00 67.06 77 TRP A O 1
ATOM 632 N N . MET A 1 78 ? -8.970 -1.565 22.080 1.00 70.06 78 MET A N 1
ATOM 633 C 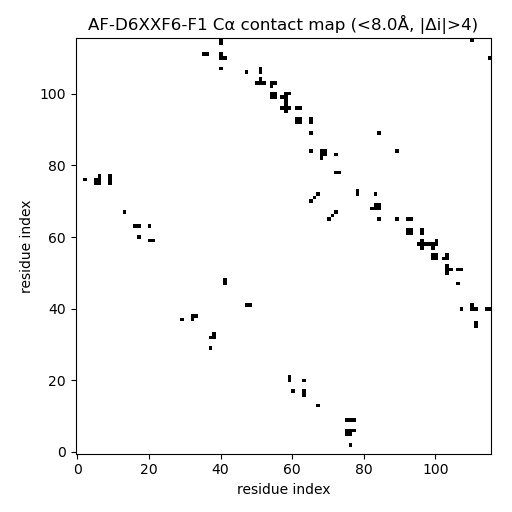CA . MET A 1 78 ? -8.508 -0.332 21.441 1.00 70.06 78 MET A CA 1
ATOM 634 C C . MET A 1 78 ? -9.642 0.636 21.083 1.00 70.06 78 MET A C 1
ATOM 636 O O . MET A 1 78 ? -9.365 1.817 20.852 1.00 70.06 78 MET A O 1
ATOM 640 N N . ALA A 1 79 ? -10.899 0.186 20.989 1.00 70.56 79 ALA A N 1
ATOM 641 C CA . ALA A 1 79 ? -12.035 1.073 20.711 1.00 70.56 79 ALA A CA 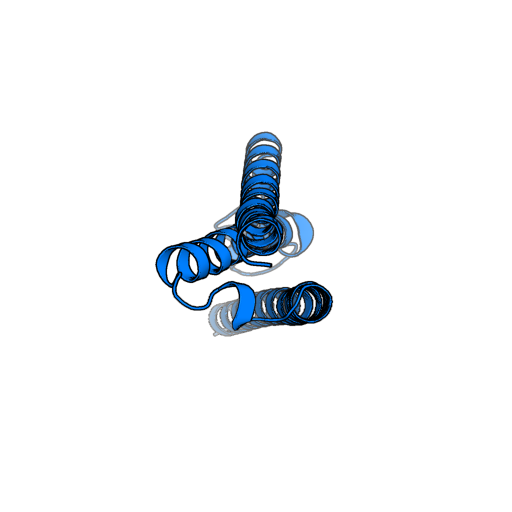1
ATOM 642 C C . ALA A 1 79 ? -12.252 2.102 21.833 1.00 70.56 79 ALA A C 1
ATOM 644 O O . ALA A 1 79 ? -12.711 3.206 21.555 1.00 70.56 79 ALA A O 1
ATOM 645 N N . LYS A 1 80 ? -11.841 1.782 23.071 1.00 71.12 80 LYS A N 1
ATOM 646 C CA . LYS A 1 80 ? -11.897 2.710 24.212 1.00 71.12 80 LYS A CA 1
ATOM 647 C C . LYS A 1 80 ? -10.880 3.853 24.124 1.00 71.12 80 LYS A C 1
ATOM 649 O O . LYS A 1 80 ? -11.145 4.928 24.642 1.00 71.12 80 LYS A O 1
ATOM 654 N N . TYR A 1 81 ? -9.735 3.631 23.475 1.00 75.25 81 TYR A N 1
ATOM 655 C CA . TYR A 1 81 ? -8.605 4.575 23.482 1.00 75.25 81 TYR A CA 1
ATOM 656 C C . TYR A 1 81 ? -8.417 5.334 22.170 1.00 75.25 81 TYR A C 1
ATOM 658 O O . TYR A 1 81 ? -7.768 6.374 22.128 1.00 75.25 81 TYR A O 1
ATOM 666 N N . GLN A 1 82 ? -8.954 4.810 21.072 1.00 76.25 82 GLN A N 1
ATOM 667 C CA . GLN A 1 82 ? -8.761 5.383 19.746 1.00 76.25 82 GLN A CA 1
ATOM 668 C C . GLN A 1 82 ? -10.057 5.266 18.948 1.00 76.25 82 GLN A C 1
ATOM 670 O O . GLN A 1 82 ? -10.348 4.215 18.370 1.00 76.25 82 GLN A O 1
ATOM 675 N N . GLY A 1 83 ? -10.812 6.360 18.890 1.00 75.88 83 GLY A N 1
ATOM 676 C CA . GLY A 1 83 ? -12.031 6.451 18.090 1.00 75.88 83 GLY A CA 1
ATOM 677 C C . GLY A 1 83 ? -11.793 6.343 16.574 1.00 75.88 83 GLY A C 1
ATOM 678 O O . GLY A 1 83 ? -10.638 6.276 16.112 1.00 75.88 83 GLY A O 1
ATOM 679 N N . PRO A 1 84 ? -12.882 6.335 15.784 1.00 84.81 84 PRO A N 1
ATOM 680 C CA . PRO A 1 84 ? -12.801 6.405 14.329 1.00 84.81 84 PRO A CA 1
ATOM 681 C C . PRO A 1 84 ? -12.059 7.672 13.886 1.00 84.81 84 PRO A C 1
ATOM 683 O O . PRO A 1 84 ? -12.004 8.677 14.597 1.00 84.81 84 PRO A O 1
ATOM 686 N N . LEU A 1 85 ? -11.450 7.610 12.705 1.00 87.38 85 LEU A N 1
ATOM 687 C CA . LEU A 1 85 ? -10.819 8.778 12.100 1.00 87.38 85 LEU A CA 1
ATOM 688 C C . LEU A 1 85 ? -11.900 9.749 11.613 1.00 87.38 85 LEU A C 1
ATOM 690 O O . LEU A 1 85 ? -12.954 9.336 11.133 1.00 87.38 85 LEU A O 1
ATOM 694 N N . GLN A 1 86 ? -11.618 11.050 11.680 1.00 91.31 86 GLN A N 1
ATOM 695 C CA . GLN A 1 86 ? -12.500 12.056 11.093 1.00 91.31 86 GLN A CA 1
ATOM 696 C C . GLN A 1 86 ? -12.599 11.861 9.575 1.00 91.31 86 GLN A C 1
ATOM 698 O O . GLN A 1 86 ? -11.602 11.552 8.917 1.00 91.31 86 GLN A O 1
ATOM 703 N N . ALA A 1 87 ? -13.783 12.109 9.006 1.00 89.81 87 ALA A N 1
ATOM 704 C CA . ALA A 1 87 ? -14.047 11.908 7.580 1.00 89.81 87 ALA A CA 1
ATOM 705 C C . ALA A 1 87 ? -13.041 12.644 6.677 1.00 89.81 87 ALA A C 1
ATOM 707 O O . ALA A 1 87 ? -12.558 12.075 5.703 1.00 89.81 87 ALA A O 1
ATOM 708 N N . ARG A 1 88 ? -12.647 13.873 7.042 1.00 94.06 88 ARG A N 1
ATOM 709 C CA . ARG A 1 88 ? -11.641 14.652 6.302 1.00 94.06 88 ARG A CA 1
ATOM 710 C C . ARG A 1 88 ? -10.274 13.961 6.281 1.00 94.06 88 ARG A C 1
ATOM 712 O O . ARG A 1 88 ? -9.657 13.866 5.226 1.00 94.06 88 ARG A O 1
ATOM 719 N N . THR A 1 89 ? -9.813 13.456 7.425 1.00 92.81 89 THR A N 1
ATOM 720 C CA . THR A 1 89 ? -8.537 12.731 7.544 1.00 92.81 89 THR A CA 1
ATOM 721 C C . THR A 1 89 ? -8.567 11.425 6.764 1.00 92.81 89 THR A C 1
ATOM 723 O O . THR A 1 89 ? -7.619 11.121 6.050 1.00 92.81 89 THR A O 1
ATOM 726 N N . VAL A 1 90 ? -9.673 10.681 6.857 1.00 92.31 90 VAL A N 1
ATOM 727 C CA . VAL A 1 90 ? -9.893 9.465 6.063 1.00 92.31 90 VAL A CA 1
ATOM 728 C C . VAL A 1 90 ? -9.726 9.757 4.582 1.00 92.31 90 VAL A C 1
ATOM 730 O O . VAL A 1 90 ? -8.996 9.054 3.892 1.00 92.31 90 VAL A O 1
ATOM 733 N N . TRP A 1 91 ? -10.369 10.819 4.111 1.00 95.12 91 TRP A N 1
ATOM 734 C CA . TRP A 1 91 ? -10.362 11.169 2.704 1.00 95.12 91 TRP A CA 1
ATOM 735 C C . TRP A 1 91 ? -8.967 11.558 2.199 1.00 95.12 91 TRP A C 1
ATOM 737 O O . TRP A 1 91 ? -8.562 11.137 1.117 1.00 95.12 91 TRP A O 1
ATOM 747 N N . TRP A 1 92 ? -8.197 12.287 3.012 1.00 96.25 92 TRP A N 1
ATOM 748 C CA . TRP A 1 92 ? -6.796 12.589 2.714 1.00 96.25 92 TRP A CA 1
ATOM 749 C C . TRP A 1 92 ? -5.914 11.346 2.683 1.00 96.25 92 TRP A C 1
ATOM 751 O O . TRP A 1 92 ? -5.168 11.175 1.724 1.00 96.25 92 TRP A O 1
ATOM 761 N N . ILE A 1 93 ? -6.021 10.466 3.683 1.00 95.19 93 ILE A N 1
ATOM 762 C CA . ILE A 1 93 ? -5.220 9.237 3.728 1.00 95.19 93 ILE A CA 1
ATOM 763 C C . ILE A 1 93 ? -5.532 8.366 2.512 1.00 95.19 93 ILE A C 1
ATOM 765 O O . ILE A 1 93 ? -4.610 7.937 1.832 1.00 95.19 93 ILE A O 1
ATOM 769 N N . VAL A 1 94 ? -6.812 8.163 2.184 1.00 94.75 94 VAL A N 1
ATOM 770 C CA . VAL A 1 94 ? -7.208 7.377 1.004 1.00 94.75 94 VAL A CA 1
ATOM 771 C C . VAL A 1 94 ? -6.638 7.984 -0.275 1.00 94.75 94 VAL A C 1
ATOM 773 O O . VAL A 1 94 ? -6.060 7.260 -1.081 1.00 94.75 94 VAL A O 1
ATOM 776 N N . ARG A 1 95 ? -6.740 9.306 -0.457 1.00 96.62 95 ARG A N 1
ATOM 777 C CA . ARG A 1 95 ? -6.174 9.980 -1.633 1.00 96.62 95 ARG A CA 1
ATOM 778 C C . ARG A 1 95 ? -4.665 9.816 -1.738 1.00 96.62 95 ARG A C 1
ATOM 780 O O . ARG A 1 95 ? -4.183 9.485 -2.813 1.00 96.62 95 ARG A O 1
ATOM 787 N N . ILE A 1 96 ? -3.937 10.038 -0.646 1.00 96.50 96 ILE A N 1
ATOM 788 C CA . ILE A 1 96 ? -2.475 9.918 -0.620 1.00 96.50 96 ILE A CA 1
ATOM 789 C C . ILE A 1 96 ? -2.064 8.468 -0.884 1.00 96.50 96 ILE A C 1
ATOM 791 O O . ILE A 1 96 ? -1.174 8.228 -1.692 1.00 96.50 96 ILE A O 1
ATOM 795 N N . SER A 1 97 ? -2.750 7.502 -0.272 1.00 95.75 97 SER A N 1
ATOM 796 C CA . SER A 1 97 ? -2.504 6.081 -0.502 1.00 95.75 97 SER A CA 1
ATOM 797 C C . SER A 1 97 ? -2.723 5.673 -1.955 1.00 95.75 97 SER A C 1
ATOM 799 O O . SER A 1 97 ? -1.881 4.990 -2.531 1.00 95.75 97 SER A O 1
ATOM 801 N N . LEU A 1 98 ? -3.835 6.100 -2.559 1.00 95.81 98 LEU A N 1
ATOM 802 C CA . LEU A 1 98 ? -4.115 5.822 -3.966 1.00 95.81 98 LEU A CA 1
ATOM 803 C C . LEU A 1 98 ? -3.102 6.514 -4.879 1.00 95.81 98 LEU A C 1
ATOM 805 O O . LEU A 1 98 ? -2.602 5.886 -5.805 1.00 95.81 98 LEU A O 1
ATOM 809 N N . ALA A 1 99 ? -2.751 7.770 -4.593 1.00 96.62 99 ALA A N 1
ATOM 810 C CA . ALA A 1 99 ? -1.735 8.498 -5.345 1.00 96.62 99 ALA A CA 1
ATOM 811 C C . ALA A 1 99 ? -0.363 7.811 -5.271 1.00 96.62 99 ALA A C 1
ATOM 813 O O . ALA A 1 99 ? 0.309 7.714 -6.291 1.00 96.62 99 ALA A O 1
ATOM 814 N N . ALA A 1 100 ? 0.031 7.281 -4.108 1.00 96.06 100 ALA A N 1
ATOM 815 C CA . ALA A 1 100 ? 1.276 6.528 -3.951 1.00 96.06 100 ALA A CA 1
ATOM 816 C C . ALA A 1 100 ? 1.273 5.237 -4.785 1.00 96.06 100 ALA A C 1
ATOM 818 O O . ALA A 1 100 ? 2.241 4.960 -5.490 1.00 96.06 100 ALA A O 1
ATOM 819 N N . ILE A 1 101 ? 0.168 4.483 -4.772 1.00 94.69 101 ILE A N 1
ATOM 820 C CA . ILE A 1 101 ? 0.026 3.272 -5.595 1.00 94.69 101 ILE A CA 1
ATOM 821 C C . ILE A 1 101 ? 0.090 3.634 -7.085 1.00 94.69 101 ILE A C 1
ATOM 823 O O . ILE A 1 101 ? 0.854 3.024 -7.828 1.00 94.69 101 ILE A O 1
ATOM 827 N N . VAL A 1 102 ? -0.643 4.656 -7.527 1.00 95.31 102 VAL A N 1
ATOM 828 C CA . VAL A 1 102 ? -0.619 5.108 -8.928 1.00 95.31 102 VAL A CA 1
ATOM 829 C C . VAL A 1 102 ? 0.777 5.582 -9.337 1.00 95.31 102 VAL A C 1
ATOM 831 O O . VAL A 1 102 ? 1.260 5.189 -10.394 1.00 95.31 102 VAL A O 1
ATOM 834 N N . ALA A 1 103 ? 1.456 6.362 -8.495 1.00 95.56 103 ALA A N 1
ATOM 835 C CA . ALA A 1 103 ? 2.823 6.810 -8.750 1.00 95.56 103 ALA A CA 1
ATOM 836 C C . ALA A 1 103 ? 3.800 5.631 -8.853 1.00 95.56 103 ALA A C 1
ATOM 838 O O . ALA A 1 103 ? 4.661 5.636 -9.729 1.00 95.56 103 ALA A O 1
ATOM 839 N N . SER A 1 104 ? 3.636 4.597 -8.018 1.00 95.06 1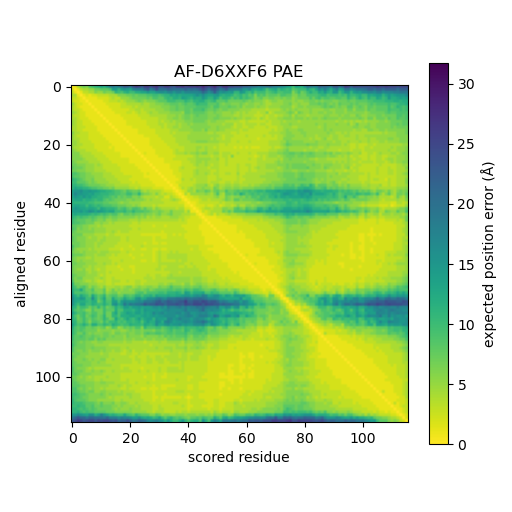04 SER A N 1
ATOM 840 C CA . SER A 1 104 ? 4.449 3.380 -8.111 1.00 95.06 104 SER A CA 1
ATOM 841 C C . SER A 1 104 ? 4.294 2.699 -9.472 1.00 95.06 104 SER A C 1
ATOM 843 O O . SER A 1 104 ? 5.289 2.400 -10.122 1.00 95.06 104 SER A O 1
ATOM 845 N N . TYR A 1 105 ? 3.062 2.548 -9.968 1.00 93.12 105 TYR A N 1
ATOM 846 C CA . TYR A 1 105 ? 2.835 1.993 -11.298 1.00 93.12 105 TYR A CA 1
ATOM 847 C C . TYR A 1 105 ? 3.330 2.931 -12.397 1.00 93.12 105 TYR A C 1
ATOM 849 O O . TYR A 1 105 ? 3.820 2.449 -13.406 1.00 93.12 105 TYR A O 1
ATOM 857 N N . GLY A 1 106 ? 3.289 4.250 -12.195 1.00 92.75 106 GLY A N 1
ATOM 858 C CA . GLY A 1 106 ? 3.915 5.214 -13.100 1.00 92.75 106 GLY A CA 1
ATOM 859 C C . GLY A 1 106 ? 5.422 4.987 -13.262 1.00 92.75 106 GLY A C 1
ATOM 860 O O . GLY A 1 106 ? 5.918 5.036 -14.383 1.00 92.75 106 GLY A O 1
ATOM 861 N N . ILE A 1 107 ? 6.134 4.668 -12.173 1.00 91.75 107 ILE A N 1
ATOM 862 C CA . ILE A 1 107 ? 7.555 4.278 -12.229 1.00 91.75 107 ILE A CA 1
ATOM 863 C C . ILE A 1 107 ? 7.716 2.995 -13.049 1.00 91.75 107 ILE A C 1
ATOM 865 O O . ILE A 1 107 ? 8.538 2.956 -13.958 1.00 91.75 107 ILE A O 1
ATOM 869 N N . PHE A 1 108 ? 6.916 1.967 -12.753 1.00 91.75 108 PHE A N 1
ATOM 870 C CA . PHE A 1 108 ? 6.986 0.684 -13.455 1.00 91.75 108 PHE A CA 1
ATOM 871 C C . PHE A 1 108 ? 6.705 0.828 -14.954 1.00 91.75 108 PHE A C 1
ATOM 873 O O . PHE A 1 108 ? 7.534 0.438 -15.762 1.00 91.75 108 PHE A O 1
ATOM 880 N N . PHE A 1 109 ? 5.593 1.458 -15.337 1.00 90.94 109 PHE A N 1
ATOM 881 C CA . PHE A 1 109 ? 5.251 1.696 -16.741 1.00 90.94 109 PHE A CA 1
ATOM 882 C C . PHE A 1 109 ? 6.272 2.581 -17.453 1.00 90.94 109 PHE A C 1
ATOM 884 O O . PHE A 1 109 ? 6.575 2.332 -18.615 1.00 90.94 109 PHE A O 1
ATOM 891 N N . GLY A 1 110 ? 6.815 3.591 -16.767 1.00 91.00 110 GLY A N 1
ATOM 892 C CA . GLY A 1 110 ? 7.914 4.389 -17.296 1.00 91.00 110 GLY A CA 1
ATOM 893 C C . GLY A 1 110 ? 9.104 3.505 -17.657 1.00 91.00 110 GLY A C 1
ATOM 894 O O . GLY A 1 110 ? 9.588 3.570 -18.781 1.00 91.00 110 GLY A O 1
ATOM 895 N N . LEU A 1 111 ? 9.518 2.619 -16.749 1.00 90.19 111 LEU A N 1
ATOM 896 C CA . LEU A 1 111 ? 10.579 1.660 -17.044 1.00 90.19 111 LEU A CA 1
ATOM 897 C C . LEU A 1 111 ? 10.197 0.747 -18.208 1.00 90.19 111 LEU A C 1
ATOM 899 O O . LEU A 1 111 ? 10.950 0.715 -19.170 1.00 90.19 111 LEU A O 1
ATOM 903 N N . VAL A 1 112 ? 9.028 0.102 -18.202 1.00 89.12 112 VAL A N 1
ATOM 904 C CA . VAL A 1 112 ? 8.584 -0.779 -19.306 1.00 89.12 112 VAL A CA 1
ATOM 905 C C . VAL A 1 112 ? 8.707 -0.094 -20.674 1.00 89.12 112 VAL A C 1
ATOM 907 O O . VAL A 1 112 ? 9.190 -0.700 -21.621 1.00 89.12 112 VAL A O 1
ATOM 910 N N . VAL A 1 113 ? 8.305 1.176 -20.783 1.00 87.25 113 VAL A N 1
ATOM 911 C CA . VAL A 1 113 ? 8.334 1.927 -22.051 1.00 87.25 113 VAL A CA 1
ATOM 912 C C . VAL A 1 113 ? 9.748 2.339 -22.473 1.00 87.25 113 VAL A C 1
ATOM 914 O O . VAL A 1 113 ? 10.011 2.437 -23.667 1.00 87.25 113 VAL A O 1
ATOM 917 N N . PHE A 1 114 ? 10.643 2.626 -21.525 1.00 82.94 114 PHE A N 1
ATOM 918 C CA . PHE A 1 114 ? 11.994 3.124 -21.823 1.00 82.94 114 PHE A CA 1
ATOM 919 C C . PHE A 1 114 ? 13.091 2.050 -21.764 1.00 82.94 114 PHE A C 1
ATOM 921 O O . PHE A 1 114 ? 14.219 2.333 -22.161 1.00 82.94 114 PHE A O 1
ATOM 928 N N . SER A 1 115 ? 12.786 0.85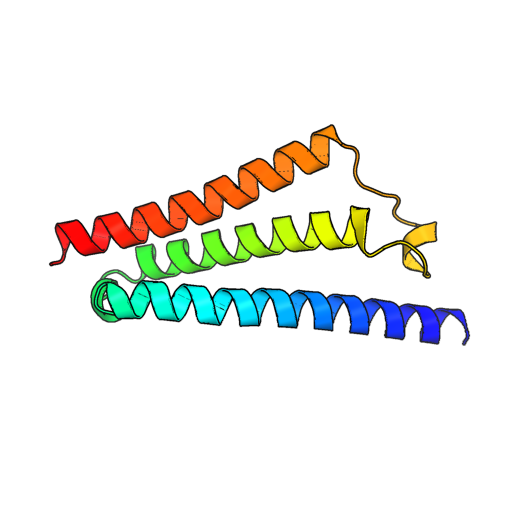6 -21.248 1.00 72.00 115 SER A N 1
ATOM 929 C CA . SER A 1 115 ? 13.721 -0.276 -21.133 1.00 72.00 115 SER A CA 1
ATOM 930 C C . SER A 1 115 ? 13.369 -1.478 -22.015 1.00 72.00 115 SER A C 1
ATOM 932 O O . SER A 1 115 ? 14.208 -2.367 -22.142 1.00 72.00 115 SER A O 1
ATOM 934 N N . GLY A 1 116 ? 12.184 -1.494 -22.640 1.00 58.47 116 GLY A N 1
ATOM 935 C CA . GLY A 1 116 ? 11.838 -2.415 -23.733 1.00 58.47 116 GLY A CA 1
ATOM 936 C C . GLY A 1 116 ? 12.279 -1.879 -25.087 1.00 58.47 116 GLY A C 1
ATOM 937 O O . GLY A 1 116 ? 12.904 -2.655 -25.842 1.00 58.47 116 GLY A O 1
#